Protein AF-A0A1G7IPL3-F1 (afdb_monomer)

Radius of gyration: 26.36 Å; Cα contacts (8 Å, |Δi|>4): 33; chains: 1; bounding box: 28×67×60 Å

Foldseek 3Di:
DDDDDDDDDPCPPVNVVVVVVVVVVVVVVVPPPPPDDPDDPVRVLLVVLQVVQLVVLCVVCVVCPVPCPPPSSVVSSVVSCVVSVHDPVNVVVVVD

Organism: NCBI:txid571438

Nearest PDB structures (foldseek):
  8er6-assembly2_D  TM=3.583E-01  e=1.489E+00  Homo sapiens

Solvent-accessible surface area (backbone atoms only — not comparable to full-atom values): 5904 Å² total; per-residue (Å²): 135,83,88,76,89,75,84,81,67,83,72,46,74,66,55,54,50,50,52,53,51,52,52,51,52,52,53,52,65,72,63,54,76,78,87,68,79,80,75,50,71,67,57,50,51,52,52,52,48,50,55,52,24,50,53,54,21,46,72,76,30,76,85,39,82,87,43,75,80,40,60,72,34,36,54,45,26,54,51,46,38,45,74,74,68,51,46,76,73,62,52,52,68,76,78,110

Sequence (96 aa):
MFLQRLFPAAVSLRGAALLLCALALIAALGCAPRQQRPLTFEEQQLRMAEAQCRQEASSMNPEWRGNSRYFPWRAYFEMCMHRLGVTDAELKTLWY

Secondary structure (DSSP, 8-state):
------------HHHHHHHHHHHHHHHHHHTS---PPPPPHHHHHHHHHHHHHHHHHHHH-GGGTT-TT-HHHHHHHHHHHHHTT--HHHHHHHH-

Mean predicted aligned error: 13.38 Å

pLDDT: mean 80.98, std 17.45, range [37.25, 97.75]

Structure (mmCIF, N/CA/C/O backbone):
data_AF-A0A1G7IPL3-F1
#
_entry.id   AF-A0A1G7IPL3-F1
#
loop_
_atom_site.group_PDB
_atom_site.id
_atom_site.type_symbol
_atom_site.label_atom_id
_atom_site.label_alt_id
_atom_site.label_comp_id
_atom_site.label_asym_id
_atom_site.label_entity_id
_atom_site.label_seq_id
_atom_site.pdbx_PDB_ins_code
_atom_site.Cartn_x
_atom_site.Cartn_y
_atom_site.Cartn_z
_atom_site.occupancy
_atom_site.B_iso_or_equiv
_atom_site.auth_seq_id
_atom_site.auth_comp_id
_atom_site.auth_asym_id
_atom_site.auth_atom_id
_atom_site.pdbx_PDB_model_num
ATOM 1 N N . MET A 1 1 ? 6.852 54.321 30.132 1.00 37.25 1 MET A N 1
ATOM 2 C CA . MET A 1 1 ? 6.006 53.278 29.509 1.00 37.25 1 MET A CA 1
ATOM 3 C C . MET A 1 1 ? 5.543 52.366 30.638 1.00 37.25 1 MET A C 1
ATOM 5 O O . MET A 1 1 ? 6.307 51.519 31.055 1.00 37.25 1 MET A O 1
ATOM 9 N N . PHE A 1 2 ? 4.535 52.714 31.437 1.00 40.94 2 PHE A N 1
ATOM 10 C CA . PHE A 1 2 ? 3.096 52.768 31.147 1.00 40.94 2 PHE A CA 1
ATOM 11 C C . PHE A 1 2 ? 2.544 51.480 30.524 1.00 40.94 2 PHE A C 1
ATOM 13 O O . PHE A 1 2 ? 2.938 51.127 29.419 1.00 40.94 2 PHE A O 1
ATOM 20 N N . LEU A 1 3 ? 1.565 50.916 31.247 1.00 42.28 3 LEU A N 1
ATOM 21 C CA . LEU A 1 3 ? 0.674 49.795 30.929 1.00 42.28 3 LEU A CA 1
ATOM 22 C C . LEU A 1 3 ? 1.292 48.392 31.030 1.00 42.28 3 LEU A C 1
ATOM 24 O O . LEU A 1 3 ? 2.353 48.143 30.493 1.00 42.28 3 LEU A O 1
ATOM 28 N N . GLN A 1 4 ? 0.660 47.376 31.609 1.00 41.47 4 GLN A N 1
ATOM 29 C CA . GLN A 1 4 ? -0.560 47.190 32.401 1.00 41.47 4 GLN A CA 1
ATOM 30 C C . GLN A 1 4 ? -0.703 45.659 32.484 1.00 41.47 4 GLN A C 1
ATOM 32 O O . GLN A 1 4 ? -0.382 45.003 31.499 1.00 41.47 4 GLN A O 1
ATOM 37 N N . ARG A 1 5 ? -1.339 45.143 33.549 1.00 43.28 5 ARG A N 1
ATOM 38 C CA . ARG A 1 5 ? -2.133 43.892 33.528 1.00 43.28 5 ARG A CA 1
ATOM 39 C C . ARG A 1 5 ? -1.298 42.599 33.374 1.00 43.28 5 ARG A C 1
ATOM 41 O O . ARG A 1 5 ? -0.604 42.397 32.400 1.00 43.28 5 ARG A O 1
ATOM 48 N N . LEU A 1 6 ? -1.335 41.637 34.285 1.00 44.41 6 LEU A N 1
ATOM 49 C CA . LEU A 1 6 ? -2.516 41.013 34.862 1.00 44.41 6 LEU A CA 1
ATOM 50 C C . LEU A 1 6 ? -2.034 40.200 36.080 1.00 44.41 6 LEU A C 1
ATOM 52 O O . LEU A 1 6 ? -1.071 39.443 35.975 1.00 44.41 6 LEU A O 1
ATOM 56 N N . PHE A 1 7 ? -2.715 40.329 37.219 1.00 49.72 7 PHE A N 1
ATOM 57 C CA . PHE A 1 7 ? -2.735 39.265 38.227 1.00 49.72 7 PHE A CA 1
ATOM 58 C C . PHE A 1 7 ? -3.068 37.921 37.532 1.00 49.72 7 PHE A C 1
ATOM 60 O O . PHE A 1 7 ? -3.843 37.898 36.573 1.00 49.72 7 PHE A O 1
ATOM 67 N N . PRO A 1 8 ? -2.558 36.800 38.051 1.00 48.59 8 PRO A N 1
ATOM 68 C CA . PRO A 1 8 ? -3.443 36.048 38.926 1.00 48.59 8 PRO A CA 1
ATOM 69 C C . PRO A 1 8 ? -2.728 35.864 40.261 1.00 48.59 8 PRO A C 1
ATOM 71 O O . PRO A 1 8 ? -1.623 35.347 40.353 1.00 48.59 8 PRO A O 1
ATOM 74 N N . ALA A 1 9 ? -3.225 36.500 41.315 1.00 48.12 9 ALA A N 1
ATOM 75 C CA . ALA A 1 9 ? -4.302 35.951 42.127 1.00 48.12 9 ALA A CA 1
ATOM 76 C C . ALA A 1 9 ? -3.857 34.584 42.628 1.00 48.12 9 ALA A C 1
ATOM 78 O O . ALA A 1 9 ? -3.779 33.643 41.843 1.00 48.12 9 ALA A O 1
ATOM 79 N N . ALA A 1 10 ? -3.534 34.536 43.925 1.00 51.94 10 ALA A N 1
ATOM 80 C CA . ALA A 1 10 ? -3.363 33.326 44.705 1.00 51.94 10 ALA A CA 1
ATOM 81 C C . ALA A 1 10 ? -4.164 32.193 44.068 1.00 51.94 10 ALA A C 1
ATOM 83 O O . ALA A 1 10 ? -5.398 32.188 44.128 1.00 51.94 10 ALA A O 1
ATOM 84 N N . VAL A 1 11 ? -3.467 31.282 43.387 1.00 52.47 11 VAL A N 1
ATOM 85 C CA . VAL A 1 11 ? -4.092 30.051 42.937 1.00 52.47 11 VAL A CA 1
ATOM 86 C C . VAL A 1 11 ? -4.479 29.366 44.233 1.00 52.47 11 VAL A C 1
ATOM 88 O O . VAL A 1 11 ? -3.641 28.817 44.944 1.00 52.47 11 VAL A O 1
ATOM 91 N N . SER A 1 12 ? -5.750 29.509 44.607 1.00 60.22 12 SER A N 1
ATOM 92 C CA . SER A 1 12 ? -6.324 28.763 45.712 1.00 60.22 12 SER A CA 1
ATOM 93 C C . SER A 1 12 ? -5.965 27.303 45.471 1.00 60.22 12 SER A C 1
ATOM 95 O O . SER A 1 12 ? -6.062 26.834 44.335 1.00 60.22 12 SER A O 1
ATOM 97 N N . LEU A 1 13 ? -5.576 26.574 46.517 1.00 57.88 13 LEU A N 1
ATOM 98 C CA . LEU A 1 13 ? -5.296 25.136 46.445 1.00 57.88 13 LEU A CA 1
ATOM 99 C C . LEU A 1 13 ? -6.397 24.382 45.664 1.00 57.88 13 LEU A C 1
ATOM 101 O O . LEU A 1 13 ? -6.129 23.437 44.928 1.00 57.88 13 LEU A O 1
ATOM 105 N N . ARG A 1 14 ? -7.638 24.884 45.756 1.00 63.41 14 ARG A N 1
ATOM 106 C CA . ARG A 1 14 ? -8.815 24.415 45.015 1.00 63.41 14 ARG A CA 1
ATOM 107 C C . ARG A 1 14 ? -8.723 24.630 43.497 1.00 63.41 14 ARG A C 1
ATOM 109 O O . ARG A 1 14 ? -9.106 23.746 42.744 1.00 63.41 14 ARG A O 1
ATOM 116 N N . GLY A 1 15 ? -8.203 25.769 43.040 1.00 70.00 15 GLY A N 1
ATOM 117 C CA . GLY A 1 15 ? -8.008 26.082 41.620 1.00 70.00 15 GLY A CA 1
ATOM 118 C C . GLY A 1 15 ? -6.893 25.259 40.969 1.00 70.00 15 GLY A C 1
ATOM 119 O O . GLY A 1 15 ? -7.067 24.776 39.853 1.00 70.00 15 GLY A O 1
ATOM 120 N N . ALA A 1 16 ? -5.790 25.021 41.690 1.00 70.62 16 ALA A N 1
ATOM 121 C CA . ALA A 1 16 ? -4.730 24.114 41.236 1.00 70.62 16 ALA A CA 1
ATOM 122 C C . ALA A 1 16 ? -5.234 22.664 41.120 1.00 70.62 16 ALA A C 1
ATOM 124 O O . ALA A 1 16 ? -4.970 21.994 40.123 1.00 70.62 16 ALA A O 1
ATOM 125 N N . ALA A 1 17 ? -6.009 22.199 42.105 1.00 74.38 17 ALA A N 1
ATOM 126 C CA . ALA A 1 17 ? -6.603 20.863 42.089 1.00 74.38 17 ALA A CA 1
ATOM 127 C C . ALA A 1 17 ? -7.600 20.671 40.931 1.00 74.38 17 ALA A C 1
ATOM 129 O O . ALA A 1 17 ? -7.602 19.621 40.289 1.00 74.38 17 ALA A O 1
ATOM 130 N N . LEU A 1 18 ? -8.406 21.692 40.619 1.00 78.62 18 LEU A N 1
ATOM 131 C CA . LEU A 1 18 ? -9.343 21.666 39.490 1.00 78.62 18 LEU A CA 1
ATOM 132 C C . LEU A 1 18 ? -8.622 21.600 38.137 1.00 78.62 18 LEU A C 1
ATOM 134 O O . LEU A 1 18 ? -9.028 20.825 37.274 1.00 78.62 18 LEU A O 1
ATOM 138 N N . LEU A 1 19 ? -7.536 22.359 37.962 1.00 79.19 19 LEU A N 1
ATOM 139 C CA . LEU A 1 19 ? -6.712 22.315 36.748 1.00 79.19 19 LEU A CA 1
ATOM 140 C C . LEU A 1 19 ? -6.061 20.941 36.545 1.00 79.19 19 LEU A C 1
ATOM 142 O O . LEU A 1 19 ? -6.101 20.403 35.440 1.00 79.19 19 LEU A O 1
ATOM 146 N N . LEU A 1 20 ? -5.520 20.344 37.609 1.00 78.06 20 LEU A N 1
ATOM 147 C CA . LEU A 1 20 ? -4.937 19.000 37.558 1.00 78.06 20 LEU A CA 1
ATOM 148 C C . LEU A 1 20 ? -5.991 17.925 37.252 1.00 78.06 20 LEU A C 1
ATOM 150 O O . LEU A 1 20 ? -5.735 17.042 36.436 1.00 78.06 20 LEU A O 1
ATOM 154 N N . CYS A 1 21 ? -7.192 18.026 37.832 1.00 73.94 21 CYS A N 1
ATOM 155 C CA . CYS A 1 21 ? -8.315 17.150 37.481 1.00 73.94 21 CYS A CA 1
ATOM 156 C C . CYS A 1 21 ? -8.733 17.301 36.013 1.00 73.94 21 CYS A C 1
ATOM 158 O O . CYS A 1 21 ? -8.96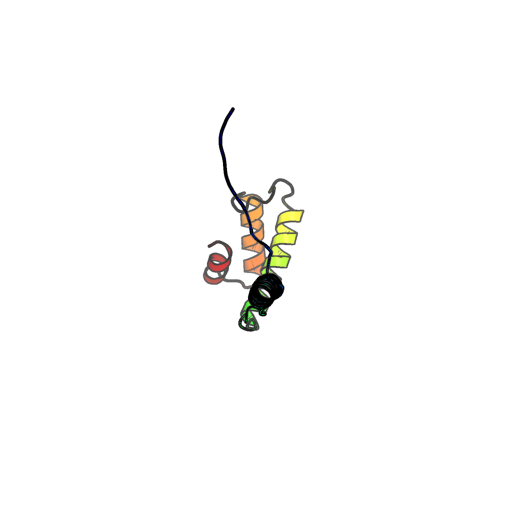6 16.301 35.340 1.00 73.94 21 CYS A O 1
ATOM 160 N N . ALA A 1 22 ? -8.802 18.530 35.496 1.00 76.50 22 ALA A N 1
ATOM 161 C CA . ALA A 1 22 ? -9.163 18.776 34.102 1.00 76.50 22 ALA A CA 1
ATOM 162 C C . ALA A 1 22 ? -8.127 18.185 33.129 1.00 76.50 22 ALA A C 1
ATOM 164 O O . ALA A 1 22 ? -8.497 17.525 32.160 1.00 76.50 22 ALA A O 1
ATOM 165 N N . LEU A 1 23 ? -6.832 18.348 33.418 1.00 76.50 23 LEU A N 1
ATOM 166 C CA . LEU A 1 23 ? -5.742 17.738 32.648 1.00 76.50 23 LEU A CA 1
ATOM 167 C C . LEU A 1 23 ? -5.785 16.203 32.691 1.00 76.50 23 LEU A C 1
ATOM 169 O O . LEU A 1 23 ? -5.623 15.560 31.655 1.00 76.50 23 LEU A O 1
ATOM 173 N N . ALA A 1 24 ? -6.057 15.616 33.860 1.00 73.38 24 ALA A N 1
ATOM 174 C CA . ALA A 1 24 ? -6.192 14.169 34.012 1.00 73.38 24 ALA A CA 1
ATOM 175 C C . ALA A 1 24 ? -7.385 13.605 33.219 1.00 73.38 24 ALA A C 1
ATOM 177 O O . ALA A 1 24 ? -7.268 12.553 32.593 1.00 73.38 24 ALA A O 1
ATOM 178 N N . LEU A 1 25 ? -8.513 14.322 33.185 1.00 72.94 25 LEU A N 1
ATOM 179 C CA . LEU A 1 25 ? -9.688 13.935 32.398 1.00 72.94 25 LEU A CA 1
ATOM 180 C C . LEU A 1 25 ? -9.413 13.984 30.889 1.00 72.94 25 LEU A C 1
ATOM 182 O O . LEU A 1 25 ? -9.804 13.069 30.168 1.00 72.94 25 LEU A O 1
ATOM 186 N N . ILE A 1 26 ? -8.699 15.005 30.407 1.00 72.44 26 ILE A N 1
ATOM 187 C CA . ILE A 1 26 ? -8.320 15.115 28.988 1.00 72.44 26 ILE A CA 1
ATOM 188 C C . ILE A 1 26 ? -7.348 13.992 28.597 1.00 72.44 2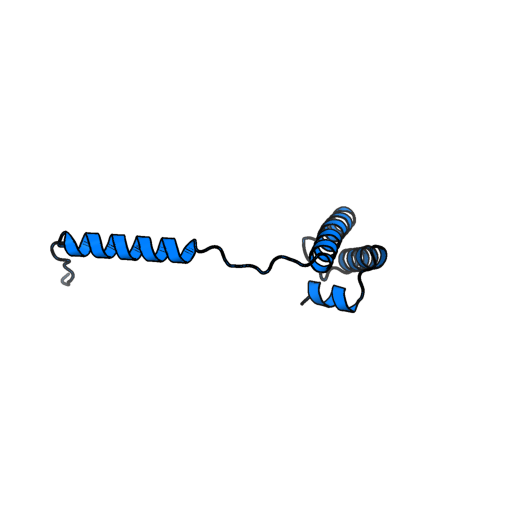6 ILE A C 1
ATOM 190 O O . ILE A 1 26 ? -7.519 13.371 27.548 1.00 72.44 26 ILE A O 1
ATOM 194 N N . ALA A 1 27 ? -6.374 13.676 29.456 1.00 69.19 27 ALA A N 1
ATOM 195 C CA . ALA A 1 27 ? -5.464 12.552 29.242 1.00 69.19 27 ALA A CA 1
ATOM 196 C C . ALA A 1 27 ? -6.209 11.202 29.214 1.00 69.19 27 ALA A C 1
ATOM 198 O O . ALA A 1 27 ? -5.911 10.349 28.380 1.00 69.19 27 ALA A O 1
ATOM 199 N N . ALA A 1 28 ? -7.223 11.023 30.066 1.00 64.69 28 ALA A N 1
ATOM 200 C CA . ALA A 1 28 ? -8.051 9.818 30.077 1.00 64.69 28 ALA A CA 1
ATOM 201 C C . ALA A 1 28 ? -8.932 9.685 28.818 1.00 64.69 28 ALA A C 1
ATOM 203 O O . ALA A 1 28 ? -9.107 8.581 28.307 1.00 64.69 28 ALA A O 1
ATOM 204 N N . LEU A 1 29 ? -9.438 10.797 28.276 1.00 65.06 29 LEU A N 1
ATOM 205 C CA . LEU A 1 29 ? -10.218 10.814 27.031 1.00 65.06 29 LEU A CA 1
ATOM 206 C C . LEU A 1 29 ? -9.351 10.564 25.785 1.00 65.06 29 LEU A C 1
ATOM 208 O O . LEU A 1 29 ? -9.822 9.947 24.834 1.00 65.06 29 LEU A O 1
ATOM 212 N N . GLY A 1 30 ? -8.083 10.990 25.795 1.00 62.38 30 GLY A N 1
ATOM 213 C CA . GLY A 1 30 ? -7.122 10.710 24.719 1.00 62.38 30 GLY A CA 1
ATOM 214 C C . GLY A 1 30 ? -6.607 9.265 24.690 1.00 62.38 30 GLY A C 1
ATOM 215 O O . GLY A 1 30 ? -6.179 8.792 23.640 1.00 62.38 30 GLY A O 1
ATOM 216 N N . CYS A 1 31 ? -6.679 8.558 25.822 1.00 62.88 31 CYS A N 1
ATOM 217 C CA . CYS A 1 31 ? -6.231 7.169 25.966 1.00 62.88 31 CYS A CA 1
ATOM 218 C C . CYS A 1 31 ? -7.369 6.139 25.924 1.00 62.88 31 CYS A C 1
ATOM 220 O O . CYS A 1 31 ? -7.103 4.946 26.082 1.00 62.88 31 CYS A O 1
ATOM 222 N N . ALA A 1 32 ? -8.623 6.557 25.719 1.00 62.22 32 ALA A N 1
ATOM 223 C CA . ALA A 1 32 ? -9.708 5.608 25.516 1.00 62.22 32 ALA A CA 1
ATOM 224 C C . ALA A 1 32 ? -9.390 4.772 24.261 1.00 62.22 32 ALA A C 1
ATOM 226 O O . ALA A 1 32 ? -9.237 5.348 23.178 1.00 62.22 32 ALA A O 1
ATOM 227 N N . PRO A 1 33 ? -9.249 3.436 24.375 1.00 62.16 33 PRO A N 1
ATOM 228 C CA . PRO A 1 33 ? -8.935 2.605 23.228 1.00 62.16 33 PRO A CA 1
ATOM 229 C C . PRO A 1 33 ? -10.047 2.801 22.207 1.00 62.16 33 PRO A C 1
ATOM 231 O O . PRO A 1 33 ? -11.215 2.512 22.472 1.00 62.16 33 PRO A O 1
ATOM 234 N N . ARG A 1 34 ? -9.687 3.345 21.043 1.00 65.50 34 ARG A N 1
ATOM 235 C CA . ARG A 1 34 ? -10.601 3.465 19.913 1.00 65.50 34 ARG A CA 1
ATOM 236 C C . ARG A 1 34 ? -11.099 2.049 19.625 1.00 65.50 34 ARG A C 1
ATOM 238 O O . ARG A 1 34 ? -10.312 1.229 19.163 1.00 65.50 34 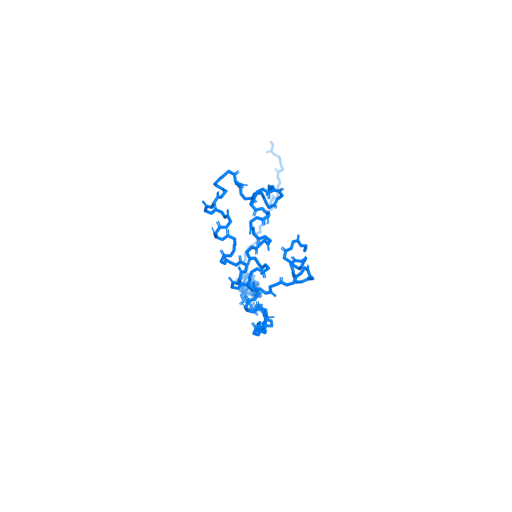ARG A O 1
ATOM 245 N N . GLN A 1 35 ? -12.362 1.750 19.946 1.00 60.62 35 GLN A N 1
ATOM 246 C CA . GLN A 1 35 ? -12.999 0.473 19.619 1.00 60.62 35 GLN A CA 1
ATOM 247 C C . GLN A 1 35 ? -13.003 0.329 18.094 1.00 60.62 35 GLN A C 1
ATOM 249 O O . GLN A 1 35 ? -13.899 0.809 17.404 1.00 60.62 35 GLN A O 1
ATOM 254 N N . GLN A 1 36 ? -11.948 -0.266 17.549 1.00 66.62 36 GLN A N 1
ATOM 255 C CA . GLN A 1 36 ? -11.903 -0.688 16.161 1.00 66.62 36 GLN A CA 1
ATOM 256 C C . GLN A 1 36 ? -12.632 -2.027 16.080 1.00 66.62 36 GLN A C 1
ATOM 258 O O . GLN A 1 36 ? -12.382 -2.922 16.891 1.00 66.62 36 GLN A O 1
ATOM 263 N N . ARG A 1 37 ? -13.564 -2.150 15.127 1.00 83.62 37 ARG A N 1
ATOM 264 C CA . ARG A 1 37 ? -14.203 -3.432 14.813 1.00 83.62 37 ARG A CA 1
ATOM 265 C C . ARG A 1 37 ? -13.093 -4.459 14.553 1.00 83.62 37 ARG A C 1
ATOM 267 O O . ARG A 1 37 ? -12.154 -4.118 13.830 1.00 83.62 37 ARG A O 1
ATOM 274 N N . PRO A 1 38 ? -13.170 -5.679 15.114 1.00 82.19 38 PRO A N 1
ATOM 275 C CA . PRO A 1 38 ? -12.235 -6.725 14.729 1.00 82.19 38 PRO A CA 1
ATOM 276 C C . PRO A 1 38 ? -12.326 -6.928 13.215 1.00 82.19 38 PRO A C 1
ATOM 278 O O . PRO A 1 38 ? -13.429 -6.981 12.665 1.00 82.19 38 PRO A O 1
ATOM 281 N N . LEU A 1 39 ? -11.172 -6.990 12.549 1.00 85.38 39 LEU A N 1
ATOM 282 C CA . LEU A 1 39 ? -11.138 -7.274 11.121 1.00 85.38 39 LEU A CA 1
ATOM 283 C C . LEU A 1 39 ? -11.712 -8.673 10.886 1.00 85.38 39 LEU A C 1
ATOM 285 O O . LEU A 1 39 ? -11.409 -9.616 11.619 1.00 85.38 39 LEU A O 1
ATOM 289 N N . THR A 1 40 ? -12.531 -8.785 9.852 1.00 91.25 40 THR A N 1
ATOM 290 C CA . THR A 1 40 ? -12.941 -10.070 9.285 1.00 91.25 40 THR A CA 1
ATOM 291 C C . THR A 1 40 ? -11.739 -10.787 8.683 1.00 91.25 40 THR A C 1
ATOM 293 O O . THR A 1 40 ? -10.693 -10.185 8.425 1.00 91.25 40 THR A O 1
ATOM 296 N N . PHE A 1 41 ? -11.882 -12.090 8.474 1.00 92.31 41 PHE A N 1
ATOM 297 C CA . PHE A 1 41 ? -10.830 -12.903 7.881 1.00 92.31 41 PHE A CA 1
ATOM 298 C C . PHE A 1 41 ? -10.456 -12.395 6.481 1.00 92.31 41 PHE A C 1
ATOM 300 O O . PHE A 1 41 ? -9.278 -12.240 6.170 1.00 92.31 41 PHE A O 1
ATOM 307 N N . GLU A 1 42 ? -11.456 -12.036 5.682 1.00 89.94 42 GLU A N 1
ATOM 308 C CA . GLU A 1 42 ? -11.298 -11.490 4.338 1.00 89.94 42 GLU A CA 1
ATOM 309 C C . GLU A 1 42 ? -10.542 -10.151 4.366 1.00 89.94 42 GLU A C 1
ATOM 311 O O . GLU A 1 42 ? -9.582 -9.955 3.620 1.00 89.94 42 GLU A O 1
ATOM 316 N N . GLU A 1 43 ? -10.894 -9.249 5.292 1.00 91.12 43 GLU A N 1
ATOM 317 C CA . GLU A 1 43 ? -10.173 -7.982 5.488 1.00 91.12 43 GLU A CA 1
ATOM 318 C C . GLU A 1 43 ? -8.716 -8.221 5.918 1.00 91.12 43 GLU A C 1
ATOM 320 O O . GLU A 1 43 ? -7.811 -7.520 5.461 1.00 91.12 43 GLU A O 1
ATOM 325 N N . GLN A 1 44 ? -8.455 -9.210 6.777 1.00 92.69 44 GLN A N 1
ATOM 326 C CA . GLN A 1 44 ? -7.089 -9.568 7.167 1.00 92.69 44 GLN A CA 1
ATOM 327 C C . GLN A 1 44 ? -6.283 -10.091 5.978 1.00 92.69 44 GLN A C 1
ATOM 329 O O . GLN A 1 44 ? -5.141 -9.668 5.785 1.00 92.69 44 GLN A O 1
ATOM 334 N N . GLN A 1 45 ? -6.866 -10.972 5.164 1.00 93.50 45 GLN A N 1
ATOM 335 C CA . GLN A 1 45 ? -6.214 -11.500 3.967 1.00 93.50 45 GLN A CA 1
ATOM 336 C C . GLN A 1 45 ? -5.883 -10.393 2.967 1.00 93.50 45 GLN A C 1
ATOM 338 O O . GLN A 1 45 ? -4.745 -10.325 2.500 1.00 93.50 45 GLN A O 1
ATOM 343 N N . LEU A 1 46 ? -6.822 -9.479 2.711 1.00 93.94 46 LEU A N 1
ATOM 344 C CA . LEU A 1 46 ? -6.601 -8.343 1.819 1.00 93.94 46 LEU A CA 1
ATOM 345 C C . LEU A 1 46 ? -5.445 -7.456 2.304 1.00 93.94 46 LEU A C 1
ATOM 347 O O . LEU A 1 46 ? -4.605 -7.038 1.510 1.00 93.94 46 LEU A O 1
ATOM 351 N N . ARG A 1 47 ? -5.353 -7.208 3.616 1.00 93.50 47 ARG A N 1
ATOM 352 C CA . ARG A 1 47 ? -4.274 -6.398 4.210 1.00 93.50 47 ARG A CA 1
ATOM 353 C C . ARG A 1 47 ? -2.916 -7.084 4.152 1.00 93.50 47 ARG A C 1
ATOM 355 O O . ARG A 1 47 ? -1.907 -6.409 3.952 1.00 93.50 47 ARG A O 1
ATOM 362 N N . MET A 1 48 ? -2.878 -8.405 4.315 1.00 95.12 48 MET A N 1
ATOM 363 C CA . MET A 1 48 ? -1.646 -9.176 4.140 1.00 95.12 48 MET A CA 1
ATOM 364 C C . MET A 1 48 ? -1.185 -9.160 2.678 1.00 95.12 48 MET A C 1
ATOM 366 O O . MET A 1 48 ? -0.009 -8.899 2.425 1.00 95.12 48 MET A O 1
ATOM 370 N N . ALA A 1 49 ? -2.108 -9.355 1.731 1.00 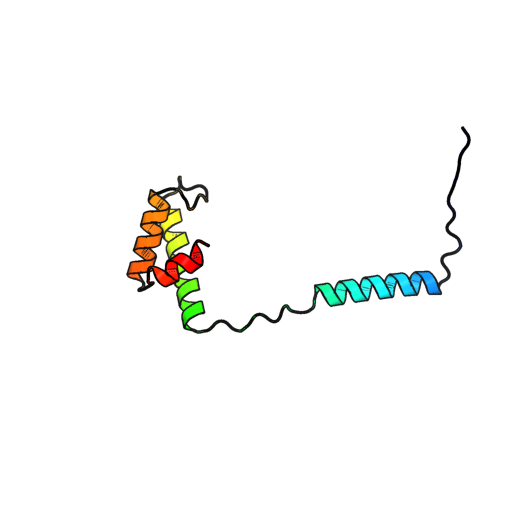96.38 49 ALA A N 1
ATOM 371 C CA . ALA A 1 49 ? -1.829 -9.256 0.300 1.00 96.38 49 ALA A CA 1
ATOM 372 C C . ALA A 1 49 ? -1.305 -7.860 -0.075 1.00 96.38 49 ALA A C 1
ATOM 374 O O . ALA A 1 49 ? -0.263 -7.747 -0.718 1.00 96.38 49 ALA A O 1
ATOM 375 N N . GLU A 1 50 ? -1.961 -6.796 0.404 1.00 96.44 50 GLU A N 1
ATOM 376 C CA . GLU A 1 50 ? -1.525 -5.415 0.176 1.00 96.44 50 GLU A CA 1
ATOM 377 C C . GLU A 1 50 ? -0.094 -5.188 0.684 1.00 96.44 50 GLU A C 1
ATOM 379 O O . GLU A 1 50 ? 0.742 -4.643 -0.040 1.00 96.44 50 GLU A O 1
ATOM 384 N N . ALA A 1 51 ? 0.203 -5.612 1.916 1.00 96.44 51 ALA A N 1
ATOM 385 C CA . ALA A 1 51 ? 1.519 -5.432 2.520 1.00 96.44 51 ALA A CA 1
ATOM 386 C C . ALA A 1 51 ? 2.617 -6.142 1.717 1.00 96.44 51 ALA A C 1
ATOM 388 O O . ALA A 1 51 ? 3.642 -5.531 1.402 1.00 96.44 51 ALA A O 1
ATOM 389 N N . GLN A 1 52 ? 2.378 -7.400 1.337 1.00 97.19 52 GLN A N 1
ATOM 390 C CA . GLN A 1 52 ? 3.310 -8.174 0.524 1.00 97.19 52 GLN A CA 1
ATOM 391 C C . GLN A 1 52 ? 3.522 -7.524 -0.850 1.00 97.19 52 GLN A C 1
ATOM 393 O O . GLN A 1 52 ? 4.655 -7.226 -1.231 1.00 97.19 52 GLN A O 1
ATOM 398 N N . CYS A 1 53 ? 2.442 -7.238 -1.579 1.00 97.12 53 CYS A N 1
ATOM 399 C CA . CYS A 1 53 ? 2.531 -6.695 -2.931 1.00 97.12 53 CYS A CA 1
ATOM 400 C C . CYS A 1 53 ? 3.149 -5.295 -2.964 1.00 97.12 53 CYS A C 1
ATOM 402 O O . CYS A 1 53 ? 3.880 -4.971 -3.900 1.00 97.12 53 CYS A O 1
ATOM 404 N N . ARG A 1 54 ? 2.932 -4.466 -1.934 1.00 95.88 54 ARG A N 1
ATOM 405 C CA . ARG A 1 54 ? 3.637 -3.182 -1.795 1.00 95.88 54 ARG A CA 1
ATOM 406 C C . ARG A 1 54 ? 5.135 -3.371 -1.621 1.00 95.88 54 ARG A C 1
ATOM 408 O O . ARG A 1 54 ? 5.905 -2.615 -2.213 1.00 95.88 54 ARG A O 1
ATOM 415 N N . GLN A 1 55 ? 5.552 -4.337 -0.807 1.00 96.44 55 GLN A N 1
ATOM 416 C CA . GLN A 1 55 ? 6.967 -4.608 -0.581 1.00 96.44 55 GLN A CA 1
ATOM 417 C C . GLN A 1 55 ? 7.649 -5.072 -1.872 1.00 96.44 55 GLN A C 1
ATOM 419 O O . GLN A 1 55 ? 8.694 -4.529 -2.231 1.00 96.44 55 GLN A O 1
ATOM 424 N N . GLU A 1 56 ? 7.039 -6.010 -2.597 1.00 96.81 56 GLU A N 1
ATOM 425 C CA . GLU A 1 56 ? 7.566 -6.506 -3.873 1.00 96.81 56 GLU A CA 1
ATOM 426 C C . GLU A 1 56 ? 7.586 -5.418 -4.959 1.00 96.81 56 GLU A C 1
ATOM 428 O O . GLU A 1 56 ? 8.599 -5.216 -5.625 1.00 96.81 56 GLU A O 1
ATOM 433 N N . ALA A 1 57 ? 6.504 -4.645 -5.099 1.00 96.56 57 ALA A N 1
ATOM 434 C CA . ALA A 1 57 ? 6.463 -3.536 -6.049 1.00 96.56 57 ALA A CA 1
ATOM 435 C C . ALA A 1 57 ? 7.566 -2.509 -5.759 1.00 96.56 57 ALA A C 1
ATOM 437 O O . ALA A 1 57 ? 8.216 -2.011 -6.679 1.00 96.56 57 ALA A O 1
ATOM 438 N N . SER A 1 58 ? 7.811 -2.215 -4.479 1.00 95.44 58 SER A N 1
ATOM 439 C CA . SER A 1 58 ? 8.821 -1.238 -4.060 1.00 95.44 58 SER A CA 1
ATOM 440 C C . SER A 1 58 ? 10.248 -1.743 -4.253 1.00 95.44 58 SER A C 1
ATOM 442 O O . SER A 1 58 ? 11.124 -0.944 -4.573 1.00 95.44 58 SER A O 1
ATOM 444 N N . SER A 1 59 ? 10.497 -3.045 -4.081 1.00 95.31 59 SER A N 1
ATOM 445 C CA . SER A 1 59 ? 11.826 -3.621 -4.309 1.00 95.31 59 SER A CA 1
ATOM 446 C C . SER A 1 59 ? 12.187 -3.666 -5.795 1.00 95.31 59 SER A C 1
ATOM 448 O O . SER A 1 59 ? 13.350 -3.478 -6.143 1.00 95.31 59 SER A O 1
ATOM 450 N N . MET A 1 60 ? 11.196 -3.860 -6.669 1.00 94.31 60 MET A N 1
ATOM 451 C CA . MET A 1 60 ? 11.396 -3.903 -8.120 1.00 94.31 60 MET A CA 1
ATOM 452 C C . MET A 1 60 ? 11.421 -2.529 -8.790 1.00 94.31 60 MET A C 1
ATOM 454 O O . MET A 1 60 ? 11.986 -2.406 -9.872 1.00 94.31 60 MET A O 1
ATOM 458 N N . ASN A 1 61 ? 10.834 -1.510 -8.159 1.00 93.56 61 ASN A N 1
ATOM 459 C CA . ASN A 1 61 ? 10.741 -0.153 -8.701 1.00 93.56 61 ASN A CA 1
ATOM 460 C C . ASN A 1 61 ? 11.343 0.856 -7.702 1.00 93.56 61 ASN A C 1
ATOM 462 O O . ASN A 1 61 ? 10.601 1.633 -7.088 1.00 93.56 61 ASN A O 1
ATOM 466 N N . PRO A 1 62 ? 12.671 0.856 -7.480 1.00 91.25 62 PRO A N 1
ATOM 467 C CA . PRO A 1 62 ? 13.325 1.746 -6.511 1.00 91.25 62 PRO A CA 1
ATOM 468 C C . PRO A 1 62 ? 13.110 3.245 -6.804 1.00 91.25 62 PRO A C 1
ATOM 470 O O . PRO A 1 62 ? 13.173 4.088 -5.907 1.00 91.25 62 PRO A O 1
ATOM 473 N N . GLU A 1 63 ? 12.813 3.599 -8.049 1.00 92.06 63 GLU A N 1
ATOM 474 C CA . GLU A 1 63 ? 12.501 4.949 -8.514 1.00 92.06 63 GLU A CA 1
ATOM 475 C C . GLU A 1 63 ? 11.094 5.445 -8.133 1.00 92.06 63 GLU A C 1
ATOM 477 O O . GLU A 1 63 ? 10.823 6.642 -8.254 1.00 92.06 63 GLU A O 1
ATOM 482 N N . TRP A 1 64 ? 10.222 4.567 -7.621 1.00 90.94 64 TRP A N 1
ATOM 483 C CA . TRP A 1 64 ? 8.838 4.865 -7.226 1.00 90.94 64 TRP A CA 1
ATOM 484 C C . TRP A 1 64 ? 8.711 6.000 -6.199 1.00 90.94 64 TRP A C 1
ATOM 486 O O . TRP A 1 64 ? 7.723 6.734 -6.224 1.00 90.94 64 TRP A O 1
ATOM 496 N N . ARG A 1 65 ? 9.693 6.176 -5.299 1.00 91.44 65 ARG A N 1
ATOM 497 C CA . ARG A 1 65 ? 9.745 7.246 -4.270 1.00 91.44 65 ARG A CA 1
ATOM 498 C C . ARG A 1 65 ? 8.428 7.468 -3.497 1.00 91.44 65 ARG A C 1
ATOM 500 O O . ARG A 1 65 ? 8.114 8.595 -3.122 1.00 91.44 65 ARG A O 1
ATOM 507 N N . GLY A 1 66 ? 7.639 6.417 -3.268 1.00 90.06 66 GLY A N 1
ATOM 508 C CA . GLY A 1 66 ? 6.352 6.517 -2.570 1.00 90.06 66 GLY A CA 1
ATOM 509 C C . GLY A 1 66 ? 5.181 7.038 -3.417 1.00 90.06 66 GLY A C 1
ATOM 510 O O . GLY A 1 66 ? 4.085 7.221 -2.894 1.00 90.06 66 GLY A O 1
ATOM 511 N N . ASN A 1 67 ? 5.375 7.291 -4.714 1.00 89.94 67 ASN A N 1
ATOM 512 C CA . ASN A 1 67 ? 4.337 7.806 -5.601 1.00 89.94 67 ASN A CA 1
ATOM 513 C C . ASN A 1 67 ? 3.503 6.668 -6.200 1.00 89.94 67 ASN A C 1
ATOM 515 O O . ASN A 1 67 ? 3.826 6.141 -7.262 1.00 89.94 67 ASN A O 1
ATOM 519 N N . SER A 1 68 ? 2.375 6.330 -5.578 1.00 85.62 68 SER A N 1
ATOM 520 C CA . SER A 1 68 ? 1.435 5.313 -6.080 1.00 85.62 68 SER A CA 1
ATOM 521 C C . SER A 1 68 ? 0.893 5.554 -7.498 1.00 85.62 68 SER A C 1
ATOM 523 O O . SER A 1 68 ? 0.344 4.636 -8.099 1.00 85.62 68 SER A O 1
ATOM 525 N N . ARG A 1 69 ? 1.050 6.758 -8.068 1.00 89.19 69 ARG A N 1
ATOM 526 C CA . ARG A 1 69 ? 0.696 7.051 -9.469 1.00 89.19 69 ARG A CA 1
ATOM 527 C C . ARG A 1 69 ? 1.805 6.692 -10.459 1.00 89.19 69 ARG A C 1
ATOM 529 O O . ARG A 1 69 ? 1.563 6.731 -11.663 1.00 89.19 69 ARG A O 1
ATOM 536 N N . TYR A 1 70 ? 3.012 6.384 -9.984 1.00 94.06 70 TYR A N 1
ATOM 537 C CA . TYR A 1 70 ? 4.110 5.947 -10.836 1.00 94.06 70 TYR A CA 1
ATOM 538 C C . TYR A 1 70 ? 3.756 4.601 -11.470 1.00 94.06 70 TYR A C 1
ATOM 540 O O . TYR A 1 70 ? 3.590 3.591 -10.782 1.00 94.06 70 TYR A O 1
ATOM 548 N N . PHE A 1 71 ? 3.597 4.623 -12.792 1.00 95.25 71 PHE A N 1
ATOM 549 C CA . PHE A 1 71 ? 2.971 3.539 -13.539 1.00 95.25 71 PHE A CA 1
ATOM 550 C C . PHE A 1 71 ? 3.647 2.171 -13.342 1.00 95.25 71 PHE A C 1
ATOM 552 O O . PHE A 1 71 ? 2.912 1.231 -13.055 1.00 95.25 71 PHE A O 1
ATOM 559 N N . PRO A 1 72 ? 4.985 2.026 -13.420 1.00 95.44 72 PRO A N 1
ATOM 560 C CA . PRO A 1 72 ? 5.637 0.723 -13.247 1.00 95.44 72 PRO A CA 1
ATOM 561 C C . PRO A 1 72 ? 5.365 0.070 -11.889 1.00 95.44 72 PRO A C 1
ATOM 563 O O . PRO A 1 72 ? 4.957 -1.090 -11.828 1.00 95.44 72 PRO A O 1
ATOM 566 N N . TRP A 1 73 ? 5.474 0.839 -10.803 1.00 96.69 73 TRP A N 1
ATOM 567 C CA . TRP A 1 73 ? 5.152 0.342 -9.464 1.00 96.69 73 TRP A CA 1
ATOM 568 C C . TRP A 1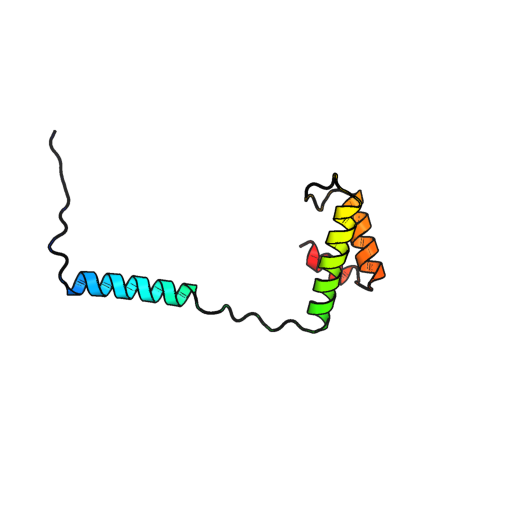 73 ? 3.675 -0.020 -9.331 1.00 96.69 73 TRP A C 1
ATOM 570 O O . TRP A 1 73 ? 3.352 -1.093 -8.824 1.00 96.69 73 TRP A O 1
ATOM 580 N N . ARG A 1 74 ? 2.776 0.848 -9.819 1.00 95.69 74 ARG A N 1
ATOM 581 C CA . ARG A 1 74 ? 1.330 0.607 -9.752 1.00 95.69 74 ARG A CA 1
ATOM 582 C C . ARG A 1 74 ? 0.948 -0.652 -10.524 1.00 95.69 74 ARG A C 1
ATOM 584 O O . ARG A 1 74 ? 0.280 -1.509 -9.968 1.00 95.69 74 ARG A O 1
ATOM 591 N N . ALA A 1 75 ? 1.412 -0.789 -11.763 1.00 95.94 75 ALA A N 1
ATOM 592 C CA . ALA A 1 75 ? 1.123 -1.947 -12.601 1.00 95.94 75 ALA A CA 1
ATOM 593 C C . ALA A 1 75 ? 1.626 -3.251 -11.962 1.00 95.94 75 ALA A C 1
ATOM 595 O O . ALA A 1 75 ? 0.916 -4.256 -11.977 1.00 95.94 75 ALA A O 1
ATOM 596 N N . TYR A 1 76 ? 2.819 -3.232 -11.356 1.00 96.44 76 TYR A N 1
ATOM 597 C CA . TYR A 1 76 ? 3.332 -4.396 -10.636 1.00 96.44 76 TYR A CA 1
ATOM 598 C C . TYR A 1 76 ? 2.482 -4.727 -9.403 1.00 96.44 76 TYR A C 1
ATOM 600 O O . TYR A 1 76 ? 2.132 -5.887 -9.188 1.00 96.44 76 TYR A O 1
ATOM 608 N N . PHE A 1 77 ? 2.120 -3.716 -8.610 1.00 96.88 77 PHE A N 1
ATOM 609 C CA . PHE A 1 77 ? 1.255 -3.888 -7.447 1.00 96.88 77 PHE A CA 1
ATOM 610 C C . PHE A 1 77 ? -0.107 -4.487 -7.834 1.00 96.88 77 PHE A C 1
ATOM 612 O O . PHE A 1 77 ? -0.513 -5.485 -7.245 1.00 96.88 77 PHE A O 1
ATOM 619 N N . GLU A 1 78 ? -0.784 -3.931 -8.845 1.00 96.69 78 GLU A N 1
ATOM 620 C CA . GLU A 1 78 ? -2.089 -4.417 -9.324 1.00 96.69 78 GLU A CA 1
ATOM 621 C C . GLU A 1 78 ? -1.990 -5.874 -9.808 1.00 96.69 78 GLU A C 1
ATOM 623 O O . GLU A 1 78 ? -2.777 -6.726 -9.395 1.00 96.69 78 GLU A O 1
ATOM 628 N N . MET A 1 79 ? -0.960 -6.203 -10.596 1.00 97.50 79 MET A N 1
ATOM 629 C CA . MET A 1 79 ? -0.700 -7.574 -11.049 1.00 97.50 79 MET A CA 1
ATOM 630 C C . MET A 1 79 ? -0.475 -8.547 -9.882 1.00 97.50 79 MET A C 1
ATOM 632 O O . MET A 1 79 ? -1.055 -9.635 -9.872 1.00 97.50 79 MET A O 1
ATOM 636 N N . CYS A 1 80 ? 0.326 -8.160 -8.886 1.00 97.75 80 CYS A N 1
ATOM 637 C CA . CYS A 1 80 ? 0.573 -8.979 -7.700 1.00 97.75 80 CYS A CA 1
ATOM 638 C C . CYS A 1 80 ? -0.723 -9.249 -6.925 1.00 97.75 80 CYS A C 1
ATOM 640 O O . CYS A 1 80 ? -1.006 -10.391 -6.561 1.00 97.75 80 CYS A O 1
ATOM 642 N N . MET A 1 81 ? -1.552 -8.222 -6.739 1.00 97.69 81 MET A N 1
ATOM 643 C CA . MET A 1 81 ? -2.825 -8.346 -6.032 1.00 97.69 81 MET A CA 1
ATOM 644 C C . MET A 1 81 ? -3.788 -9.287 -6.765 1.00 97.69 81 MET A C 1
ATOM 646 O O . MET A 1 81 ? -4.369 -10.178 -6.144 1.00 97.69 81 MET A O 1
ATOM 650 N N . HIS A 1 82 ? -3.887 -9.181 -8.092 1.00 97.69 82 HIS A N 1
ATOM 651 C CA . HIS A 1 82 ? -4.684 -10.111 -8.896 1.00 97.69 82 HIS A CA 1
ATOM 652 C C . HIS A 1 82 ? -4.170 -11.548 -8.836 1.00 97.69 82 HIS A C 1
ATOM 654 O O . HIS A 1 82 ? -4.965 -12.485 -8.782 1.00 97.69 82 HIS A O 1
ATOM 660 N N . ARG A 1 83 ? -2.847 -11.747 -8.794 1.00 96.94 83 ARG A N 1
ATOM 661 C CA . ARG A 1 83 ? -2.252 -13.081 -8.626 1.00 96.94 83 ARG A CA 1
ATOM 662 C C . ARG A 1 83 ? -2.664 -13.734 -7.304 1.00 96.94 83 ARG A C 1
ATOM 664 O O . ARG A 1 83 ? -2.789 -14.955 -7.251 1.00 96.94 83 ARG A O 1
ATOM 671 N N . LEU A 1 84 ? -2.887 -12.934 -6.262 1.00 96.25 84 LEU A N 1
ATOM 672 C CA . LEU A 1 84 ? -3.381 -13.383 -4.958 1.00 96.25 84 LEU A CA 1
ATOM 673 C C . LEU A 1 84 ? -4.914 -13.504 -4.895 1.00 96.25 84 LEU A C 1
ATOM 675 O O . LEU A 1 84 ? -5.455 -13.818 -3.839 1.00 96.25 84 LEU A O 1
ATOM 679 N N . GLY A 1 85 ? -5.612 -13.298 -6.014 1.00 95.19 85 GLY A N 1
ATOM 680 C CA . GLY A 1 85 ? -7.064 -13.444 -6.1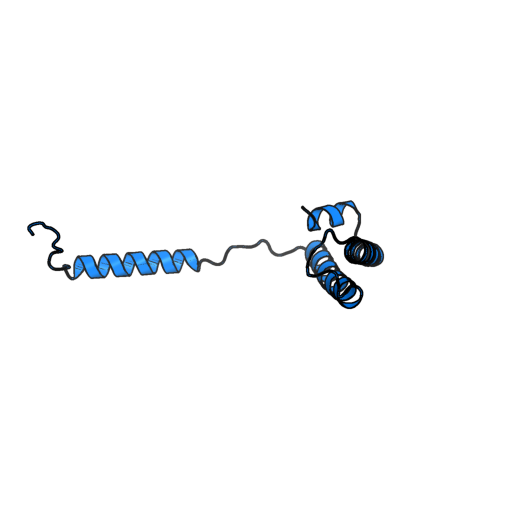14 1.00 95.19 85 GLY A CA 1
ATOM 681 C C . GLY A 1 85 ? -7.859 -12.195 -5.738 1.00 95.19 85 GLY A C 1
ATOM 682 O O . GLY A 1 85 ? -9.082 -12.274 -5.677 1.00 95.1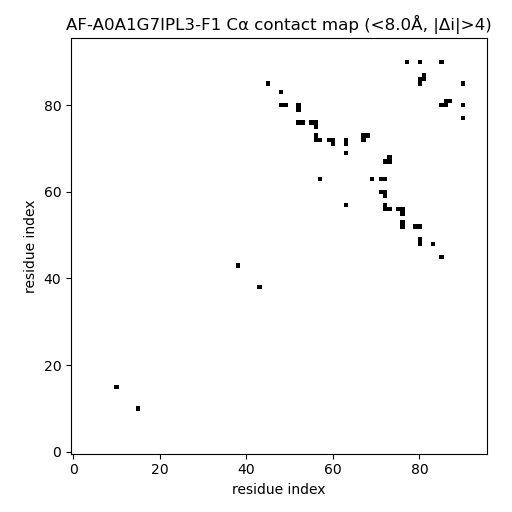9 85 GLY A O 1
ATOM 683 N N . VAL A 1 86 ? -7.204 -11.049 -5.519 1.00 95.38 86 VAL A N 1
ATOM 684 C CA . VAL A 1 86 ? -7.899 -9.789 -5.229 1.00 95.38 86 VAL A CA 1
ATOM 685 C C . VAL A 1 86 ? -8.553 -9.246 -6.499 1.00 95.38 86 VAL A C 1
ATOM 687 O O . VAL A 1 86 ? -7.929 -9.140 -7.560 1.00 95.38 86 VAL A O 1
ATOM 690 N N . THR A 1 87 ? -9.828 -8.893 -6.391 1.00 94.44 87 THR A N 1
ATOM 691 C CA . THR A 1 87 ? -10.642 -8.377 -7.496 1.00 94.44 87 THR A CA 1
ATOM 692 C C . THR A 1 87 ? -10.428 -6.879 -7.723 1.00 94.44 87 THR A C 1
ATOM 694 O O . THR A 1 87 ? -10.034 -6.146 -6.818 1.00 94.44 87 THR A O 1
ATOM 697 N N . ASP A 1 88 ? -10.780 -6.377 -8.911 1.00 93.44 88 ASP A N 1
ATOM 698 C CA . ASP A 1 88 ? -10.767 -4.931 -9.203 1.00 93.44 88 ASP A CA 1
ATOM 699 C C . ASP A 1 88 ? -11.646 -4.116 -8.244 1.00 93.44 88 ASP A C 1
ATOM 701 O O . ASP A 1 88 ? -11.362 -2.951 -7.953 1.00 93.44 88 ASP A O 1
ATOM 705 N N . ALA A 1 89 ? -12.746 -4.710 -7.771 1.00 92.56 89 ALA A N 1
ATOM 706 C CA . ALA A 1 89 ? -13.658 -4.066 -6.834 1.00 92.56 89 ALA A CA 1
ATOM 707 C C . ALA A 1 89 ? -12.988 -3.853 -5.473 1.00 92.56 89 ALA A C 1
ATOM 709 O O . ALA A 1 89 ? -13.050 -2.752 -4.929 1.00 92.56 89 ALA A O 1
ATOM 710 N N . GLU A 1 90 ? -12.299 -4.873 -4.963 1.00 92.50 90 GLU A N 1
ATOM 711 C CA . GLU A 1 90 ? -11.520 -4.783 -3.726 1.00 92.50 90 GLU A CA 1
ATOM 712 C C . GLU A 1 90 ? -10.320 -3.853 -3.898 1.00 92.50 90 GLU A C 1
ATOM 714 O O . GLU A 1 90 ? -10.050 -3.030 -3.028 1.00 92.50 90 GLU A O 1
ATOM 719 N N . LEU A 1 91 ? -9.645 -3.898 -5.049 1.00 92.50 91 LEU A N 1
ATOM 720 C CA . LEU A 1 91 ? -8.491 -3.047 -5.320 1.00 92.50 91 LEU A CA 1
ATOM 721 C C . LEU A 1 91 ? -8.838 -1.557 -5.241 1.00 92.50 91 LEU A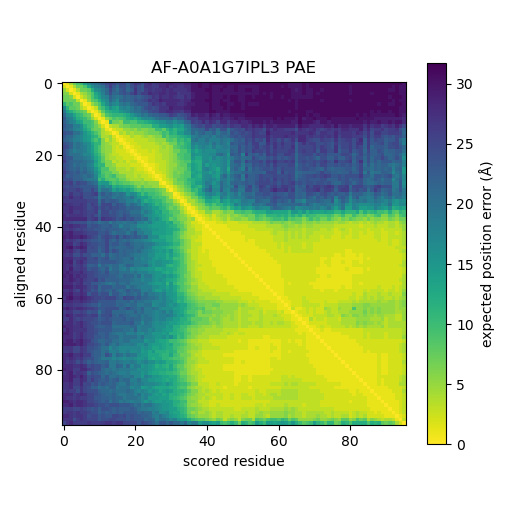 C 1
ATOM 723 O O . LEU A 1 91 ? -8.078 -0.762 -4.690 1.00 92.50 91 LEU A O 1
ATOM 727 N N . LYS A 1 92 ? -10.018 -1.173 -5.744 1.00 90.12 92 LYS A N 1
ATOM 728 C CA . LYS A 1 92 ? -10.523 0.205 -5.647 1.00 90.12 92 LYS A CA 1
ATOM 729 C C . LYS A 1 92 ? -10.650 0.686 -4.202 1.00 90.12 92 LYS A C 1
ATOM 731 O O . LYS A 1 92 ? -10.466 1.875 -3.975 1.00 90.12 92 LYS A O 1
ATOM 736 N N . THR A 1 93 ? -10.900 -0.206 -3.241 1.00 88.44 93 THR A N 1
ATOM 737 C CA . THR A 1 93 ? -10.982 0.158 -1.814 1.00 88.44 93 THR A CA 1
ATOM 738 C C . THR A 1 93 ? -9.627 0.512 -1.191 1.00 88.44 93 THR A C 1
ATOM 740 O O . THR A 1 93 ? -9.589 1.059 -0.095 1.00 88.44 93 THR A O 1
ATOM 743 N N . LEU A 1 94 ? -8.513 0.216 -1.872 1.00 85.56 94 LEU A N 1
ATOM 744 C CA . LEU A 1 94 ? -7.154 0.510 -1.398 1.00 85.56 94 LEU A CA 1
ATOM 745 C C . LEU A 1 94 ? -6.606 1.839 -1.940 1.00 85.56 94 LEU A C 1
ATOM 747 O O . LEU A 1 94 ? -5.640 2.383 -1.402 1.00 85.56 94 LEU A O 1
ATOM 751 N N . TRP A 1 95 ? -7.190 2.347 -3.026 1.00 77.12 95 TRP A N 1
ATOM 752 C CA . TRP A 1 95 ? -6.734 3.557 -3.717 1.00 77.12 95 TRP A CA 1
ATOM 753 C C . TRP A 1 95 ? -7.500 4.828 -3.331 1.00 77.12 95 TRP A C 1
ATOM 755 O O . TRP A 1 95 ? -6.997 5.926 -3.589 1.00 77.12 95 TRP A O 1
ATOM 765 N N . TYR A 1 96 ? -8.691 4.683 -2.748 1.00 57.34 96 TYR A N 1
ATOM 766 C CA . TYR A 1 96 ? -9.636 5.753 -2.409 1.00 57.34 96 TYR A CA 1
ATOM 76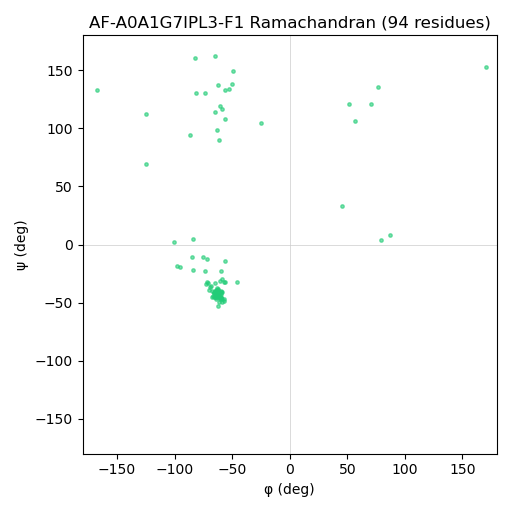7 C C . TYR A 1 96 ? -10.084 5.643 -0.955 1.00 57.34 96 TYR A C 1
ATOM 769 O O . TYR A 1 96 ? -10.341 6.712 -0.358 1.00 57.34 96 TYR A O 1
#